Protein AF-A0A7S1X4D8-F1 (afdb_monomer_lite)

InterPro domains:
  IPR001024 PLAT/LH2 domain [PF01477] (58-157)
  IPR001024 PLAT/LH2 domain [PS50095] (1-47)
  IPR001024 PLAT/LH2 domain [PS50095] (56-157)
  IPR001024 PLAT/LH2 domain [SM00308] (56-157)
  IPR036392 PLAT/LH2 domain superfamily [SSF49723] (53-157)
  IPR052970 Inner ear hair cell lipoxygenase homology domain-containing protein [PTHR45901] (53-157)

Structure (mmCIF, N/CA/C/O backbone):
data_AF-A0A7S1X4D8-F1
#
_entry.id   AF-A0A7S1X4D8-F1
#
loop_
_atom_site.group_PDB
_atom_site.id
_atom_site.type_symbol
_atom_site.label_atom_id
_atom_site.label_alt_id
_atom_site.label_comp_id
_atom_site.label_asym_id
_atom_site.label_entity_id
_atom_site.label_seq_id
_atom_site.pdbx_PDB_ins_code
_atom_site.Cartn_x
_atom_site.Cartn_y
_atom_site.Cartn_z
_atom_site.occupancy
_atom_site.B_iso_or_equiv
_atom_site.auth_seq_id
_atom_site.auth_comp_id
_atom_site.auth_asym_id
_atom_site.auth_atom_id
_atom_site.pdbx_PDB_model_num
ATOM 1 N N . ASP A 1 1 ? -28.164 11.013 33.845 1.00 59.25 1 ASP A N 1
ATOM 2 C CA . ASP A 1 1 ? -28.188 11.926 35.011 1.00 59.25 1 ASP A CA 1
ATOM 3 C C . ASP A 1 1 ? -27.810 11.228 36.330 1.00 59.25 1 ASP A C 1
ATOM 5 O O . ASP A 1 1 ? -27.694 11.912 37.336 1.00 59.25 1 ASP A O 1
ATOM 9 N N . ASN A 1 2 ? -27.549 9.907 36.334 1.00 59.75 2 ASN A N 1
ATOM 10 C CA . ASN A 1 2 ? -27.085 9.152 37.508 1.00 59.75 2 ASN A CA 1
ATOM 11 C C . ASN A 1 2 ? -28.087 9.136 38.687 1.00 59.75 2 ASN A C 1
ATOM 13 O O . ASN A 1 2 ? -27.688 8.987 39.838 1.00 59.75 2 ASN A O 1
ATOM 17 N N . THR A 1 3 ? -29.388 9.293 38.413 1.00 61.88 3 THR A N 1
ATOM 18 C CA . THR A 1 3 ? -30.432 9.463 39.443 1.00 61.88 3 THR A CA 1
ATOM 19 C C . THR A 1 3 ? -31.130 8.161 39.874 1.00 61.88 3 THR A C 1
ATOM 21 O O . THR A 1 3 ? -32.009 8.200 40.733 1.00 61.88 3 THR A O 1
ATOM 24 N N . GLY A 1 4 ? -30.743 6.997 39.331 1.00 67.12 4 GLY A N 1
ATOM 25 C CA . GLY A 1 4 ? -31.373 5.694 39.605 1.00 67.12 4 GLY A CA 1
ATOM 26 C C . GLY A 1 4 ? -30.536 4.725 40.454 1.00 67.12 4 GLY A C 1
ATOM 27 O O . GLY A 1 4 ? -29.305 4.775 40.466 1.00 67.12 4 GLY A O 1
ATOM 28 N N . ALA A 1 5 ? -31.206 3.786 41.133 1.00 62.28 5 ALA A N 1
ATOM 29 C CA . ALA A 1 5 ? -30.543 2.663 41.798 1.00 62.28 5 ALA A CA 1
ATOM 30 C C . ALA A 1 5 ? -29.797 1.800 40.761 1.00 62.28 5 ALA A C 1
ATOM 32 O O . ALA A 1 5 ? -30.403 1.322 39.806 1.00 62.28 5 ALA A O 1
ATOM 33 N N . GLY A 1 6 ? -28.485 1.615 40.943 1.00 67.50 6 GLY A N 1
ATOM 34 C CA . GLY A 1 6 ? -27.644 0.858 40.006 1.00 67.50 6 GLY A CA 1
ATOM 35 C C . GLY A 1 6 ? -27.098 1.661 38.820 1.00 67.50 6 GLY A C 1
ATOM 36 O O . GLY A 1 6 ? -26.659 1.060 37.848 1.00 67.50 6 GLY A O 1
ATOM 37 N N . ALA A 1 7 ? -27.087 2.996 38.884 1.00 75.56 7 ALA A N 1
ATOM 38 C CA . ALA A 1 7 ? -26.534 3.836 37.815 1.00 75.56 7 ALA A CA 1
ATOM 39 C C . ALA A 1 7 ? -24.997 3.743 37.647 1.00 75.56 7 ALA A C 1
ATOM 41 O O . ALA A 1 7 ? -24.453 4.279 36.683 1.00 75.56 7 ALA A O 1
ATOM 42 N N . SER A 1 8 ? -24.297 3.050 38.554 1.00 87.19 8 SER A N 1
ATOM 43 C CA . SER A 1 8 ? -22.861 2.789 38.442 1.00 87.19 8 SER A CA 1
ATOM 44 C C . SER A 1 8 ? -22.564 1.755 37.359 1.00 87.19 8 SER A C 1
ATOM 46 O O . SER A 1 8 ? -23.090 0.644 37.399 1.00 87.19 8 SER A O 1
ATOM 48 N N . TRP A 1 9 ? -21.638 2.069 36.457 1.00 90.25 9 TRP A N 1
ATOM 49 C CA . TRP A 1 9 ? -21.182 1.133 35.433 1.00 90.25 9 TRP A CA 1
ATOM 50 C C . TRP A 1 9 ? -19.692 0.845 35.588 1.00 90.25 9 TRP A C 1
ATOM 52 O O . TRP A 1 9 ? -18.890 1.768 35.677 1.00 90.25 9 TRP A O 1
ATOM 62 N N . HIS A 1 10 ? -19.308 -0.428 35.624 1.00 91.81 10 HIS A N 1
ATOM 63 C CA . HIS A 1 10 ? -17.913 -0.819 35.447 1.00 91.81 10 HIS A CA 1
ATOM 64 C C . HIS A 1 10 ? -17.722 -1.291 34.014 1.00 91.81 10 HIS A C 1
ATOM 66 O O . HIS A 1 10 ? -18.359 -2.257 33.586 1.00 91.81 10 HIS A O 1
ATOM 72 N N . LEU A 1 11 ? -16.829 -0.631 33.289 1.00 92.75 11 LEU A N 1
ATOM 73 C CA . LEU A 1 11 ? -16.413 -1.067 31.969 1.00 92.75 11 LEU A CA 1
ATOM 74 C C . LEU A 1 11 ? -15.177 -1.960 32.121 1.00 92.75 11 LEU A C 1
ATOM 76 O O . LEU A 1 11 ? -14.244 -1.620 32.840 1.00 92.75 11 LEU A O 1
ATOM 80 N N . ASP A 1 12 ? -15.158 -3.112 31.454 1.00 92.56 12 ASP A N 1
ATOM 81 C CA . ASP A 1 12 ? -13.925 -3.898 31.311 1.00 92.56 12 ASP A CA 1
ATOM 82 C C . ASP A 1 12 ? -13.211 -3.524 30.005 1.00 92.56 12 ASP A C 1
ATOM 84 O O . ASP A 1 12 ? -12.066 -3.067 30.018 1.00 92.56 12 ASP A O 1
ATOM 88 N N . HIS A 1 13 ? -13.917 -3.639 28.877 1.00 91.94 13 HIS A N 1
ATOM 89 C CA . HIS A 1 13 ? -13.446 -3.234 27.556 1.00 91.94 13 HIS A CA 1
ATOM 90 C C . HIS A 1 13 ? -14.609 -3.007 26.577 1.00 91.94 13 HIS A C 1
ATOM 92 O O . HIS A 1 13 ? -15.722 -3.489 26.788 1.00 91.94 13 HIS A O 1
ATOM 98 N N . ILE A 1 14 ? -14.332 -2.295 25.485 1.00 92.00 14 ILE A N 1
ATOM 99 C CA . ILE A 1 14 ? -15.216 -2.141 24.323 1.00 92.00 14 ILE A CA 1
ATOM 100 C C . ILE A 1 14 ? -14.562 -2.853 23.137 1.00 92.00 14 ILE A C 1
ATOM 102 O O . ILE A 1 14 ? -13.354 -2.742 22.933 1.00 92.00 14 ILE A O 1
ATOM 106 N N . VAL A 1 15 ? -15.358 -3.565 22.338 1.00 89.19 15 VAL A N 1
ATOM 107 C CA . VAL A 1 15 ? -14.935 -4.069 21.025 1.00 89.19 15 VAL A CA 1
ATOM 108 C C . VAL A 1 15 ? -15.588 -3.210 19.953 1.00 89.19 15 VAL A C 1
ATOM 110 O O . VAL A 1 15 ? -16.810 -3.209 19.806 1.00 89.19 15 VAL A O 1
ATOM 113 N N . VAL A 1 16 ? -14.777 -2.475 19.198 1.00 87.31 16 VAL A N 1
ATOM 114 C CA . VAL A 1 16 ? -15.233 -1.682 18.055 1.00 87.31 16 VAL A CA 1
ATOM 115 C C . VAL A 1 16 ? -14.998 -2.500 16.795 1.00 87.31 16 VAL A C 1
ATOM 117 O O . VAL A 1 16 ? -13.859 -2.831 16.477 1.00 87.31 16 VAL A O 1
ATOM 120 N N . ARG A 1 17 ? -16.070 -2.837 16.075 1.00 82.81 17 ARG A N 1
ATOM 121 C CA . ARG A 1 17 ? -15.993 -3.606 14.829 1.00 82.81 17 ARG A CA 1
ATOM 122 C C . ARG A 1 17 ? -16.236 -2.712 13.617 1.00 82.81 17 ARG A C 1
ATOM 124 O O . ARG A 1 17 ? -17.292 -2.092 13.508 1.00 82.81 17 ARG A O 1
ATOM 131 N N . ASN A 1 18 ? -15.305 -2.714 12.669 1.00 74.44 18 ASN A N 1
ATOM 132 C CA . ASN A 1 18 ? -15.534 -2.197 11.327 1.00 74.44 18 ASN A CA 1
ATOM 133 C C . ASN A 1 18 ? -16.405 -3.199 10.556 1.00 74.44 18 ASN A C 1
ATOM 135 O O . ASN A 1 18 ? -16.022 -4.348 10.339 1.00 74.44 18 ASN A O 1
ATOM 139 N N . LEU A 1 19 ? -17.601 -2.771 10.153 1.00 79.31 19 LEU A N 1
ATOM 140 C CA . LEU A 1 19 ? -18.567 -3.641 9.477 1.00 79.31 19 LEU A CA 1
ATOM 141 C C . LEU A 1 19 ? -18.203 -3.951 8.016 1.00 79.31 19 LEU A C 1
ATOM 143 O O . LEU A 1 19 ? -18.772 -4.879 7.454 1.00 79.31 19 LEU A O 1
ATOM 147 N N . LYS A 1 20 ? -17.277 -3.197 7.407 1.00 65.94 20 LYS A N 1
ATOM 148 C CA . LYS A 1 20 ? -16.825 -3.412 6.025 1.00 65.94 20 LYS A CA 1
ATOM 149 C C . LYS A 1 20 ? -15.658 -4.391 5.953 1.00 65.94 20 LYS A C 1
ATOM 151 O O . LYS A 1 20 ? -15.756 -5.372 5.230 1.00 65.94 20 LYS A O 1
ATOM 156 N N . SER A 1 21 ? -14.588 -4.153 6.713 1.00 66.75 21 SER A N 1
ATOM 157 C CA . SER A 1 21 ? -13.426 -5.058 6.743 1.00 66.75 21 SER A CA 1
ATOM 158 C C . SER A 1 21 ? -13.584 -6.237 7.690 1.00 66.75 21 SER A C 1
ATOM 160 O O . SER A 1 21 ? -12.794 -7.171 7.667 1.00 66.75 21 SER A O 1
ATOM 162 N N . GLY A 1 22 ? -14.563 -6.185 8.595 1.00 70.75 22 GLY A N 1
ATOM 163 C CA . GLY A 1 22 ? -14.629 -7.114 9.717 1.00 70.75 22 GLY A CA 1
ATOM 164 C C . GLY A 1 22 ? -13.593 -6.825 10.804 1.00 70.75 22 GLY A C 1
ATOM 165 O O . GLY A 1 22 ? -13.587 -7.538 11.809 1.00 70.75 22 GLY A O 1
ATOM 166 N N . ALA A 1 23 ? -12.777 -5.777 10.640 1.00 70.81 23 ALA A N 1
ATOM 167 C CA . ALA A 1 23 ? -11.730 -5.427 11.579 1.00 70.81 23 ALA A CA 1
ATOM 168 C C . ALA A 1 23 ? -12.252 -5.140 12.982 1.00 70.81 23 ALA A C 1
ATOM 170 O O . ALA A 1 23 ? -13.358 -4.625 13.146 1.00 70.81 23 ALA A O 1
ATOM 171 N N . GLN A 1 24 ? -11.457 -5.468 13.997 1.00 79.38 24 GLN A N 1
ATOM 172 C CA . GLN A 1 24 ? -11.826 -5.276 15.394 1.00 79.38 24 GLN A CA 1
ATOM 173 C C . GLN A 1 24 ? -10.722 -4.546 16.146 1.00 79.38 24 GLN A C 1
ATOM 175 O O . GLN A 1 24 ? -9.555 -4.924 16.076 1.00 79.38 24 GLN A O 1
ATOM 180 N N . ALA A 1 25 ? -11.121 -3.526 16.897 1.00 81.44 25 ALA A N 1
ATOM 181 C CA . ALA A 1 25 ? -10.275 -2.818 17.837 1.00 81.44 25 ALA A CA 1
ATOM 182 C C . ALA A 1 25 ? -10.776 -3.076 19.260 1.00 81.44 25 ALA A C 1
ATOM 184 O O . ALA A 1 25 ? -11.978 -3.013 19.533 1.00 81.44 25 ALA A O 1
ATOM 185 N N . LEU A 1 26 ? -9.844 -3.362 20.162 1.00 87.00 26 LEU A N 1
ATOM 186 C CA . LEU A 1 26 ? -10.116 -3.487 21.586 1.00 87.00 26 LEU A CA 1
ATOM 187 C C . LEU A 1 26 ? -9.835 -2.139 22.249 1.00 87.00 26 LEU A C 1
ATOM 189 O O . LEU A 1 26 ? -8.765 -1.575 22.057 1.00 87.00 26 LEU A O 1
ATOM 193 N N . VAL A 1 27 ? -10.766 -1.640 23.052 1.00 92.38 27 VAL A N 1
ATOM 194 C CA . VAL A 1 27 ? -10.594 -0.423 23.855 1.00 92.38 27 VAL A CA 1
ATOM 195 C C . VAL A 1 27 ? -10.715 -0.826 25.324 1.00 92.38 27 VAL A C 1
ATOM 197 O O . VAL A 1 27 ? -11.833 -0.977 25.827 1.00 92.38 27 VAL A O 1
ATOM 200 N N . PRO A 1 28 ? -9.594 -1.099 26.014 1.00 90.56 28 PRO A N 1
ATOM 201 C CA . PRO A 1 28 ? -9.610 -1.441 27.427 1.00 90.56 28 PRO A CA 1
ATOM 202 C C . PRO A 1 28 ? -10.150 -0.266 28.235 1.00 90.56 28 PRO A C 1
ATOM 204 O O . PRO A 1 28 ? -9.759 0.878 28.030 1.00 90.56 28 PRO A O 1
ATOM 207 N N . GLY A 1 29 ? -11.039 -0.552 29.175 1.00 89.25 29 GLY A N 1
ATOM 208 C CA . GLY A 1 29 ? -11.719 0.480 29.940 1.00 89.25 29 GLY A CA 1
ATOM 209 C C . GLY A 1 29 ? -11.914 0.108 31.393 1.00 89.25 29 GLY A C 1
ATOM 210 O O . GLY A 1 29 ? -12.869 0.611 31.952 1.00 89.25 29 GLY A O 1
ATOM 211 N N . ARG A 1 30 ? -11.047 -0.756 31.954 1.00 90.81 30 ARG A N 1
ATOM 212 C CA . ARG A 1 30 ? -11.049 -1.369 33.305 1.00 90.81 30 ARG A CA 1
ATOM 213 C C . ARG A 1 30 ? -11.222 -0.370 34.462 1.00 90.81 30 ARG A C 1
ATOM 215 O O . ARG A 1 30 ? -10.314 -0.169 35.268 1.00 90.81 30 ARG A O 1
ATOM 222 N N . CYS A 1 31 ? -12.363 0.297 34.516 1.00 91.88 31 CYS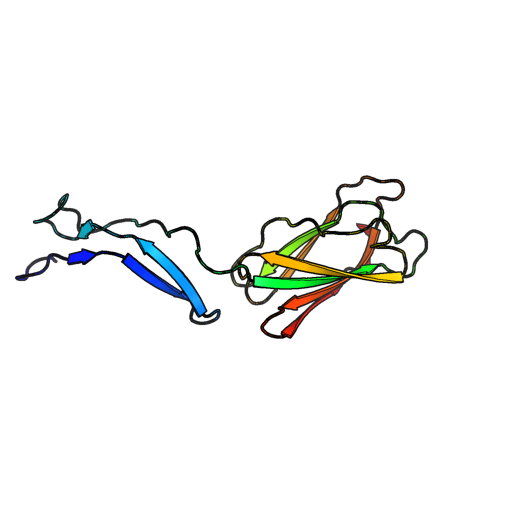 A N 1
ATOM 223 C CA . CYS A 1 31 ? -12.635 1.409 35.408 1.00 91.88 31 CYS A CA 1
ATOM 224 C C . CYS A 1 31 ? -14.141 1.651 35.560 1.00 91.88 31 CYS A C 1
ATOM 226 O O . CYS A 1 31 ? -14.974 1.210 34.764 1.00 91.88 31 CYS A O 1
ATOM 228 N N . TRP A 1 32 ? -14.484 2.377 36.620 1.00 92.88 32 TRP A N 1
ATOM 229 C CA . TRP A 1 32 ? -15.857 2.753 36.933 1.00 92.88 32 TRP A CA 1
ATOM 230 C C . TRP A 1 32 ? -16.254 4.057 36.233 1.00 92.88 32 TRP A C 1
ATOM 232 O O . TRP A 1 32 ? -15.463 4.992 36.150 1.00 92.88 32 TRP A O 1
ATOM 242 N N . PHE A 1 33 ? -17.499 4.126 35.779 1.00 92.00 33 PHE A N 1
ATOM 243 C CA . PHE A 1 33 ? -18.208 5.317 35.325 1.00 92.00 33 PHE A CA 1
ATOM 244 C C . PHE A 1 33 ? -19.326 5.586 36.336 1.00 92.00 33 PHE A C 1
ATOM 246 O O . PHE A 1 33 ? -20.479 5.207 36.132 1.00 92.00 33 PHE A O 1
ATOM 253 N N . ALA A 1 34 ? -18.962 6.124 37.498 1.00 90.81 34 ALA A N 1
ATOM 254 C CA . ALA A 1 34 ? -19.874 6.284 38.622 1.00 90.81 34 ALA A CA 1
ATOM 255 C C . ALA A 1 34 ? -19.356 7.340 39.598 1.00 90.81 34 ALA A C 1
ATOM 257 O O . ALA A 1 34 ? -18.223 7.245 40.049 1.00 90.81 34 ALA A O 1
ATOM 258 N N . VAL A 1 35 ? -20.213 8.269 40.030 1.00 88.00 35 VAL A N 1
ATOM 259 C CA . VAL A 1 35 ? -19.860 9.245 41.086 1.00 88.00 35 VAL A CA 1
ATOM 260 C C . VAL A 1 35 ? -19.576 8.555 42.430 1.00 88.00 35 VAL A C 1
ATOM 262 O O . VAL A 1 35 ? -18.812 9.054 43.247 1.00 88.00 35 VAL A O 1
ATOM 265 N N . SER A 1 36 ? -20.194 7.396 42.671 1.00 88.19 36 SER A N 1
ATOM 266 C CA . SER A 1 36 ? -20.134 6.675 43.947 1.00 88.19 36 SER A CA 1
ATOM 267 C C . SER A 1 36 ? -19.042 5.603 44.033 1.00 88.19 36 SER A C 1
ATOM 269 O O . SER A 1 36 ? -18.890 5.002 45.093 1.00 88.19 36 SER A O 1
ATOM 271 N N . HIS A 1 37 ? -18.324 5.308 42.943 1.00 88.56 37 HIS A N 1
ATOM 272 C CA . HIS A 1 37 ? -17.299 4.257 42.883 1.00 88.56 37 HIS A CA 1
ATOM 273 C C . HIS A 1 37 ? -16.053 4.754 42.137 1.00 88.56 37 HIS A C 1
ATOM 275 O O . HIS A 1 37 ? -16.118 5.702 41.360 1.00 88.56 37 HIS A O 1
ATOM 281 N N . GLY A 1 38 ? -14.914 4.081 42.326 1.00 87.62 38 GLY A N 1
ATOM 282 C CA . GLY A 1 38 ? -13.670 4.438 41.639 1.00 87.62 38 GLY A CA 1
ATOM 283 C C . GLY A 1 38 ? -13.188 5.848 41.997 1.00 87.62 38 GLY A C 1
ATOM 284 O O . GLY A 1 38 ? -13.071 6.178 43.172 1.00 87.62 38 GLY A O 1
ATOM 285 N N . ASP A 1 39 ? -12.899 6.661 40.981 1.00 90.75 39 ASP A N 1
ATOM 286 C CA . ASP A 1 39 ? -12.453 8.060 41.102 1.00 90.75 39 ASP A CA 1
ATOM 287 C C . ASP A 1 39 ? -13.608 9.079 40.992 1.00 90.75 39 ASP A C 1
ATOM 289 O O . ASP A 1 39 ? -13.365 10.284 40.944 1.00 90.75 39 ASP A O 1
ATOM 293 N N . GLY A 1 40 ? -14.861 8.618 40.927 1.00 91.06 40 GLY A N 1
ATOM 294 C CA . GLY A 1 40 ? -16.031 9.483 40.781 1.00 91.06 40 GLY A CA 1
ATOM 295 C C . GLY A 1 40 ? -16.305 9.975 39.352 1.00 91.06 40 GLY A C 1
ATOM 296 O O . GLY A 1 40 ? -17.289 10.689 39.140 1.00 91.06 40 GLY A O 1
ATOM 297 N N . ALA A 1 41 ? -15.475 9.620 38.364 1.00 92.06 41 ALA A N 1
ATOM 298 C CA . ALA A 1 41 ? -15.672 10.044 36.982 1.00 92.06 41 ALA A CA 1
ATOM 299 C C . ALA A 1 41 ? -16.834 9.286 36.322 1.00 92.06 41 ALA A C 1
ATOM 301 O O . ALA A 1 41 ? -17.031 8.091 36.539 1.00 92.06 41 ALA A O 1
ATOM 302 N N . THR A 1 42 ? -17.596 9.982 35.478 1.00 91.69 42 THR A N 1
ATOM 303 C CA . THR A 1 42 ? -18.686 9.409 34.658 1.00 91.69 42 THR A CA 1
ATOM 304 C C . THR A 1 42 ? -18.454 9.594 33.156 1.00 91.69 42 THR A C 1
ATOM 306 O O . THR A 1 42 ? -19.268 9.163 32.346 1.00 91.69 42 THR A O 1
ATOM 309 N N . GLU A 1 43 ? -17.311 10.170 32.788 1.00 91.44 43 GLU A N 1
ATOM 310 C CA . GLU A 1 43 ? -16.838 10.382 31.423 1.00 91.44 43 GLU A CA 1
ATOM 311 C C . GLU A 1 43 ? -15.335 10.095 31.386 1.00 91.44 43 GLU A C 1
ATOM 313 O O . GLU A 1 43 ? -14.615 10.441 32.328 1.00 91.44 43 GLU A O 1
ATOM 318 N N . ARG A 1 44 ? -14.863 9.427 30.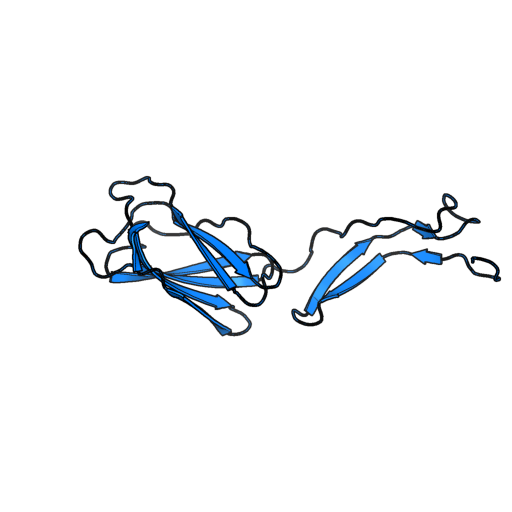326 1.00 90.62 44 ARG A N 1
ATOM 319 C CA . ARG A 1 44 ? -13.453 9.053 30.157 1.00 90.62 44 ARG A CA 1
ATOM 320 C C . ARG A 1 44 ? -13.062 9.017 28.687 1.00 90.62 44 ARG A C 1
ATOM 322 O O . ARG A 1 44 ? -13.828 8.533 27.857 1.00 90.62 44 ARG A O 1
ATOM 329 N N . THR A 1 45 ? -11.830 9.427 28.405 1.00 92.25 45 THR A N 1
ATOM 330 C CA . THR A 1 45 ? -11.139 9.129 27.146 1.00 92.25 45 THR A CA 1
ATOM 331 C C . THR A 1 45 ? -10.394 7.810 27.312 1.00 92.25 45 THR A C 1
ATOM 333 O O . THR A 1 45 ? -9.649 7.651 28.278 1.00 92.25 45 THR A O 1
ATOM 336 N N . LEU A 1 46 ? -10.617 6.862 26.403 1.00 91.06 46 LEU A N 1
ATOM 337 C CA . LEU A 1 46 ? -9.987 5.543 26.427 1.00 91.06 46 LEU A CA 1
ATOM 338 C C . LEU A 1 46 ? -9.159 5.349 25.162 1.00 91.06 46 LEU A C 1
ATOM 340 O O . LEU A 1 46 ? -9.648 5.598 24.059 1.00 91.06 46 LEU A O 1
ATOM 344 N N . ASP A 1 47 ? -7.934 4.866 25.330 1.00 87.56 47 ASP A N 1
ATOM 345 C CA . ASP A 1 47 ? -7.051 4.579 24.209 1.00 87.56 47 ASP A CA 1
ATOM 346 C C . ASP A 1 47 ? -7.364 3.210 23.602 1.00 87.56 47 ASP A C 1
ATOM 348 O O . ASP A 1 47 ? -7.635 2.223 24.294 1.00 87.56 47 ASP A O 1
ATOM 352 N N . VAL A 1 48 ? -7.305 3.150 22.275 1.00 85.56 48 VAL A N 1
ATOM 353 C CA . VAL A 1 48 ? -7.401 1.894 21.537 1.00 85.56 48 VAL A CA 1
ATOM 354 C C . VAL A 1 48 ? -6.156 1.062 21.851 1.00 85.56 48 VAL A C 1
ATOM 356 O O . VAL A 1 48 ? -5.030 1.545 21.729 1.00 85.56 48 VAL A O 1
ATOM 359 N N . ALA A 1 49 ? -6.343 -0.195 22.253 1.00 82.31 49 ALA A N 1
ATOM 360 C CA . ALA A 1 49 ? -5.231 -1.121 22.402 1.00 82.31 49 ALA A CA 1
ATOM 361 C C . ALA A 1 49 ? -4.551 -1.336 21.040 1.00 82.31 49 ALA A C 1
ATOM 363 O O . ALA A 1 49 ? -5.233 -1.319 20.011 1.00 82.31 49 ALA A O 1
ATOM 364 N N . PRO A 1 50 ? -3.231 -1.593 21.011 1.00 69.50 50 PRO A N 1
ATOM 365 C CA . PRO A 1 50 ? -2.541 -1.958 19.782 1.00 69.50 50 PRO A CA 1
ATOM 366 C C . PRO A 1 50 ? -3.313 -3.055 19.043 1.00 69.50 50 PRO A C 1
ATOM 368 O O . PRO A 1 50 ? -3.719 -4.047 19.652 1.00 69.50 50 PRO A O 1
ATOM 371 N N . SER A 1 51 ? -3.547 -2.848 17.746 1.00 63.25 51 SER A N 1
ATOM 372 C CA . SER A 1 51 ? -4.248 -3.807 16.894 1.00 63.25 51 SER A CA 1
ATOM 373 C C . SER A 1 51 ? -3.618 -5.197 17.031 1.00 63.25 51 SER A C 1
ATOM 375 O O . SER A 1 51 ? -2.441 -5.374 16.725 1.00 63.25 51 SER A O 1
ATOM 377 N N . ILE A 1 52 ? -4.412 -6.180 17.466 1.00 60.97 52 ILE A N 1
ATOM 378 C CA . ILE A 1 52 ? -4.054 -7.613 17.448 1.00 60.97 52 ILE A CA 1
ATOM 379 C C . ILE A 1 52 ? -4.472 -8.238 16.103 1.00 60.97 52 ILE A C 1
ATOM 381 O O . ILE A 1 52 ? -4.382 -9.448 15.912 1.00 60.97 52 ILE A O 1
ATOM 385 N N . GLN A 1 53 ? -4.966 -7.440 15.149 1.00 67.00 53 GLN A N 1
ATOM 386 C CA . GLN A 1 53 ? -5.339 -7.989 13.856 1.00 67.00 53 GLN A CA 1
ATOM 387 C C . GLN A 1 53 ? -4.108 -8.524 13.129 1.00 67.00 53 GLN A C 1
ATOM 389 O O . GLN A 1 53 ? -3.077 -7.841 13.107 1.00 67.00 53 GLN A O 1
ATOM 394 N N . PRO A 1 54 ? -4.215 -9.716 12.517 1.00 77.75 54 PRO A N 1
ATOM 395 C CA . PRO A 1 54 ? -3.166 -10.186 11.639 1.00 77.75 54 PRO A CA 1
ATOM 396 C C . PRO A 1 54 ? -2.973 -9.163 10.509 1.00 77.75 54 PRO A C 1
ATOM 398 O O . PRO A 1 54 ? -3.952 -8.558 10.057 1.00 77.75 54 PRO A O 1
ATOM 401 N N . PRO A 1 55 ? -1.727 -8.932 10.073 1.00 88.12 55 PRO A N 1
ATOM 402 C CA . PRO A 1 55 ? -1.464 -8.131 8.891 1.00 88.12 55 PRO A CA 1
ATOM 403 C C . PRO A 1 55 ? -2.237 -8.665 7.686 1.00 88.12 55 PRO A C 1
ATOM 405 O O . PRO A 1 55 ? -2.378 -9.874 7.517 1.00 88.12 55 PRO A O 1
ATOM 408 N N . THR A 1 56 ? -2.681 -7.760 6.827 1.00 92.81 56 THR A N 1
ATOM 409 C CA . THR A 1 56 ? -3.242 -8.092 5.524 1.00 92.81 56 THR A CA 1
ATOM 410 C C . THR A 1 56 ? -2.114 -8.259 4.516 1.00 92.81 56 THR A C 1
ATOM 412 O O . THR A 1 56 ? -1.221 -7.411 4.417 1.00 92.81 56 THR A O 1
ATOM 415 N N . GLU A 1 57 ? -2.162 -9.351 3.757 1.00 97.00 57 GLU A N 1
ATOM 416 C CA . GLU A 1 57 ? -1.183 -9.650 2.716 1.00 97.00 57 GLU A CA 1
ATOM 417 C C . GLU A 1 57 ? -1.615 -9.100 1.353 1.00 97.00 57 GLU A C 1
ATOM 419 O O . GLU A 1 57 ? -2.706 -9.397 0.855 1.00 97.00 57 GLU A O 1
ATOM 424 N N . TYR A 1 58 ? -0.709 -8.378 0.701 1.00 98.25 58 TYR A N 1
ATOM 425 C CA . TYR A 1 58 ? -0.857 -7.888 -0.666 1.00 98.25 58 TYR A CA 1
ATOM 426 C C . TYR A 1 58 ? 0.294 -8.393 -1.536 1.00 98.25 58 TYR A C 1
ATOM 428 O O . TYR A 1 58 ? 1.433 -8.471 -1.079 1.00 98.25 58 TYR A O 1
ATOM 436 N N . VAL A 1 59 ? 0.018 -8.663 -2.808 1.00 98.62 59 VAL A N 1
ATOM 437 C CA . VAL A 1 59 ? 1.045 -8.879 -3.831 1.00 98.62 59 VAL A CA 1
ATOM 438 C C . VAL A 1 59 ? 1.167 -7.611 -4.663 1.00 98.62 59 VAL A C 1
ATOM 440 O O . VAL A 1 59 ? 0.224 -7.224 -5.348 1.00 98.62 59 VAL A O 1
ATOM 443 N N . VAL A 1 60 ? 2.329 -6.966 -4.609 1.00 98.75 60 VAL A N 1
ATOM 444 C CA . VAL A 1 60 ? 2.669 -5.782 -5.403 1.00 98.75 60 VAL A CA 1
ATOM 445 C C . VAL A 1 60 ? 3.520 -6.223 -6.584 1.00 98.75 60 VAL A C 1
ATOM 447 O O . VAL A 1 60 ? 4.639 -6.688 -6.400 1.00 98.75 60 VAL A O 1
ATOM 450 N N . SER A 1 61 ? 2.994 -6.080 -7.795 1.00 98.69 61 SER A N 1
ATOM 451 C CA . SER A 1 61 ? 3.701 -6.376 -9.036 1.00 98.69 61 SER A CA 1
ATOM 452 C C . SER A 1 61 ? 4.087 -5.096 -9.766 1.00 98.69 61 SER A C 1
ATO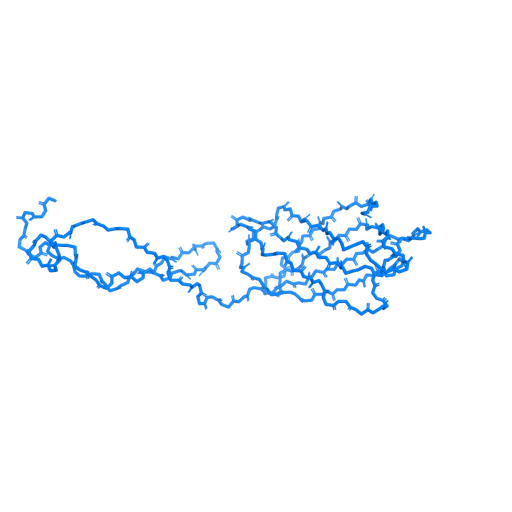M 454 O O . SER A 1 61 ? 3.221 -4.389 -10.281 1.00 98.69 61 SER A O 1
ATOM 456 N N . CYS A 1 62 ? 5.380 -4.812 -9.852 1.00 98.62 62 CYS A N 1
ATOM 457 C CA . CYS A 1 62 ? 5.919 -3.677 -10.592 1.00 98.62 62 CYS A CA 1
ATOM 458 C C . CYS A 1 62 ? 6.287 -4.103 -12.015 1.00 98.62 62 CYS A C 1
ATOM 460 O O . CYS A 1 62 ? 6.942 -5.128 -12.204 1.00 98.62 62 CYS A O 1
ATOM 462 N N . VAL A 1 63 ? 5.885 -3.311 -13.011 1.00 98.62 63 VAL A N 1
ATOM 463 C CA . VAL A 1 63 ? 6.232 -3.551 -14.417 1.00 98.62 63 VAL A CA 1
ATOM 464 C C . VAL A 1 63 ? 7.128 -2.438 -14.928 1.00 98.62 63 VAL A C 1
ATOM 466 O O . VAL A 1 63 ? 6.684 -1.304 -15.132 1.00 98.62 63 VAL A O 1
ATOM 469 N N . THR A 1 64 ? 8.392 -2.775 -15.159 1.00 98.50 64 THR A N 1
ATOM 470 C CA . THR A 1 64 ? 9.371 -1.866 -15.751 1.00 98.50 64 THR A CA 1
ATOM 471 C C . THR A 1 64 ? 9.113 -1.747 -17.250 1.00 98.50 64 THR A C 1
ATOM 473 O O . THR A 1 64 ? 8.861 -2.732 -17.944 1.00 98.50 64 THR A O 1
ATOM 476 N N . SER A 1 65 ? 9.180 -0.527 -17.782 1.00 98.38 65 SER A N 1
ATOM 477 C CA . SER A 1 65 ? 8.933 -0.299 -19.210 1.00 98.38 65 SER A CA 1
ATOM 478 C C . SER A 1 65 ? 9.998 -0.943 -20.096 1.00 98.38 65 SER A C 1
ATOM 480 O O . SER A 1 65 ? 11.173 -1.007 -19.741 1.00 98.38 65 SER A O 1
ATOM 482 N N . ASP A 1 66 ? 9.612 -1.357 -21.303 1.00 98.00 66 ASP A N 1
ATOM 483 C CA . ASP A 1 66 ? 10.550 -1.857 -22.313 1.00 98.00 66 ASP A CA 1
ATOM 484 C C . ASP A 1 66 ? 11.176 -0.707 -23.130 1.00 98.00 66 ASP A C 1
ATOM 486 O O . ASP A 1 66 ? 11.077 -0.641 -24.355 1.00 98.00 66 ASP A O 1
ATOM 490 N N . ILE A 1 67 ? 11.817 0.240 -22.441 1.00 97.31 67 ILE A N 1
ATOM 491 C CA . ILE A 1 67 ? 12.575 1.334 -23.065 1.00 97.31 67 ILE A CA 1
ATOM 492 C C . ILE A 1 67 ? 14.030 1.320 -22.593 1.00 97.31 67 ILE A C 1
ATOM 494 O O . ILE A 1 67 ? 14.370 0.771 -21.545 1.00 97.31 67 ILE A O 1
ATOM 498 N N . ARG A 1 68 ? 14.934 1.892 -23.395 1.00 96.69 68 ARG A N 1
ATOM 499 C CA . ARG A 1 68 ? 16.371 1.902 -23.087 1.00 96.69 68 ARG A CA 1
ATOM 500 C C . ARG A 1 68 ? 16.627 2.590 -21.739 1.00 96.69 68 ARG A C 1
ATOM 502 O O . ARG A 1 68 ? 16.237 3.737 -21.567 1.00 96.69 68 ARG A O 1
ATOM 509 N N . GLY A 1 69 ? 17.350 1.901 -20.855 1.00 95.62 69 GLY A N 1
ATOM 510 C CA . GLY A 1 69 ? 17.743 2.421 -19.542 1.00 95.62 69 GLY A CA 1
ATOM 511 C C . GLY A 1 69 ? 16.620 2.435 -18.508 1.00 95.62 69 GLY A C 1
ATOM 512 O O . GLY A 1 69 ? 16.752 3.134 -17.521 1.00 95.62 69 GLY A O 1
ATOM 513 N N . ALA A 1 70 ? 15.513 1.724 -18.749 1.00 97.56 70 ALA A N 1
ATOM 514 C CA . ALA A 1 70 ? 14.355 1.749 -17.860 1.00 97.56 70 ALA A CA 1
ATOM 515 C C . ALA A 1 70 ? 14.542 1.009 -16.534 1.00 97.56 70 ALA A C 1
ATOM 517 O O . ALA A 1 70 ? 13.723 1.244 -15.656 1.00 97.56 70 ALA A O 1
ATOM 518 N N . GLY A 1 71 ? 15.512 0.094 -16.421 1.00 97.06 71 GLY A N 1
ATOM 519 C CA . GLY A 1 71 ? 15.736 -0.704 -15.211 1.00 97.06 71 GLY A CA 1
ATOM 520 C C . GLY A 1 71 ? 16.483 0.056 -14.121 1.00 97.06 71 GLY A C 1
ATOM 521 O O . GLY A 1 71 ? 17.138 1.050 -14.425 1.00 97.06 71 GLY A O 1
ATOM 522 N N . THR A 1 72 ? 16.375 -0.413 -12.876 1.00 97.19 72 THR A N 1
ATOM 523 C CA . THR A 1 72 ? 17.001 0.232 -11.714 1.00 97.19 72 THR A CA 1
ATOM 524 C C . THR A 1 72 ? 17.651 -0.767 -10.765 1.00 97.19 72 THR A C 1
ATOM 526 O O . THR A 1 72 ? 17.108 -1.844 -10.543 1.00 97.19 72 THR A O 1
ATOM 529 N N . ASP A 1 73 ? 18.768 -0.359 -10.161 1.00 93.94 73 ASP A N 1
ATOM 530 C CA . ASP A 1 73 ? 19.447 -1.083 -9.074 1.00 93.94 73 ASP A CA 1
ATOM 531 C C . ASP A 1 73 ? 19.097 -0.509 -7.684 1.00 93.94 73 ASP A C 1
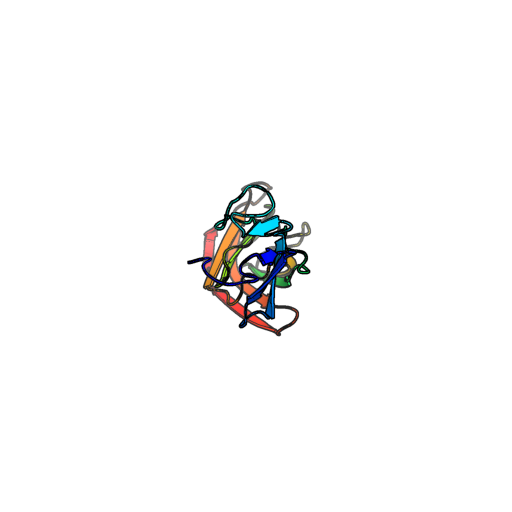ATOM 533 O O . ASP A 1 73 ? 19.708 -0.875 -6.674 1.00 93.94 73 ASP A O 1
ATOM 537 N N . ALA A 1 74 ? 18.200 0.479 -7.626 1.00 96.62 74 ALA A N 1
ATOM 538 C CA . ALA A 1 74 ? 17.862 1.184 -6.397 1.00 96.62 74 ALA A CA 1
ATOM 539 C C . ALA A 1 74 ? 16.905 0.369 -5.514 1.00 96.62 74 ALA A C 1
ATOM 541 O O . ALA A 1 74 ? 16.066 -0.387 -6.001 1.00 96.62 74 ALA A O 1
ATOM 542 N N . ASP A 1 75 ? 16.951 0.600 -4.197 1.00 97.06 75 ASP A N 1
ATOM 543 C CA . ASP A 1 75 ? 15.942 0.027 -3.299 1.00 97.06 75 ASP A CA 1
ATOM 544 C C . ASP A 1 75 ? 14.599 0.711 -3.578 1.00 97.06 75 ASP A C 1
ATOM 546 O O . ASP A 1 75 ? 14.491 1.936 -3.436 1.00 97.06 75 ASP A O 1
ATOM 550 N N . VAL A 1 76 ? 13.574 -0.066 -3.934 1.00 98.00 76 VAL A N 1
ATOM 551 C CA . VAL A 1 76 ? 12.222 0.431 -4.223 1.00 98.00 76 VAL A CA 1
ATOM 552 C C . VAL A 1 76 ? 11.330 0.308 -2.990 1.00 98.00 76 VAL A C 1
ATOM 554 O O . VAL A 1 76 ? 11.361 -0.678 -2.252 1.00 98.00 76 VAL A O 1
ATOM 557 N N . TYR A 1 77 ? 10.493 1.318 -2.770 1.00 98.44 77 TYR A N 1
ATOM 558 C CA . TYR A 1 77 ? 9.575 1.399 -1.645 1.00 98.44 77 TYR A CA 1
ATOM 559 C C . TYR A 1 77 ? 8.181 1.804 -2.094 1.00 98.44 77 TYR A C 1
ATOM 561 O O . TYR A 1 77 ? 8.021 2.628 -2.997 1.00 98.44 77 TYR A O 1
ATOM 569 N N . VAL A 1 78 ? 7.179 1.299 -1.380 1.00 98.62 78 VAL A N 1
ATOM 570 C CA . VAL A 1 78 ? 5.768 1.585 -1.629 1.00 98.62 78 VAL A CA 1
ATOM 571 C C . VAL A 1 78 ? 5.044 2.074 -0.378 1.00 98.62 78 VAL A C 1
ATOM 573 O O . VAL A 1 78 ? 5.395 1.713 0.750 1.00 98.62 78 VAL A O 1
ATOM 576 N N . VAL A 1 79 ? 4.013 2.892 -0.591 1.00 98.69 79 VAL A N 1
ATOM 577 C CA . VAL A 1 79 ? 2.976 3.215 0.397 1.00 98.69 79 VAL A CA 1
ATOM 578 C C . VAL A 1 79 ? 1.617 2.995 -0.258 1.00 98.69 79 VAL A C 1
ATOM 580 O O . VAL A 1 79 ? 1.307 3.620 -1.274 1.00 98.69 79 VAL A O 1
ATOM 583 N N . LEU A 1 80 ? 0.815 2.106 0.322 1.00 98.62 80 LEU A N 1
ATOM 584 C CA . LEU A 1 80 ? -0.562 1.870 -0.092 1.00 98.62 80 LEU A CA 1
ATOM 585 C C . LEU A 1 80 ? -1.470 2.888 0.597 1.00 98.62 80 LEU A C 1
ATOM 587 O O . LEU A 1 80 ? -1.431 3.002 1.821 1.00 98.62 80 LEU A O 1
ATOM 591 N N . HIS A 1 81 ? -2.302 3.596 -0.163 1.00 98.00 81 HIS A N 1
ATOM 592 C CA . HIS A 1 81 ? -3.304 4.513 0.376 1.00 98.00 81 HIS A CA 1
ATOM 593 C C . HIS A 1 81 ? -4.697 4.011 0.005 1.00 98.00 81 HIS A C 1
ATOM 595 O O . HIS A 1 81 ? -5.044 3.938 -1.177 1.00 98.00 81 HIS A O 1
ATOM 601 N N . GLY A 1 82 ? -5.502 3.683 1.010 1.00 96.81 82 GLY A N 1
ATOM 602 C CA . GLY A 1 82 ? -6.855 3.185 0.817 1.00 96.81 82 GLY A CA 1
ATOM 603 C C . GLY A 1 82 ? -7.865 3.783 1.790 1.00 96.81 82 GLY A C 1
ATOM 604 O O . GLY A 1 82 ? -7.574 4.693 2.571 1.00 96.81 82 GLY A O 1
ATOM 605 N N . ALA A 1 83 ? -9.087 3.263 1.730 1.00 93.56 83 ALA A N 1
ATOM 606 C CA . ALA A 1 83 ? -10.232 3.755 2.489 1.00 93.56 83 ALA A CA 1
ATOM 607 C C . ALA A 1 83 ? -10.061 3.726 4.023 1.00 93.56 83 ALA A C 1
ATOM 609 O O . ALA A 1 83 ? -10.778 4.448 4.718 1.00 93.56 83 ALA A O 1
ATOM 610 N N . PHE A 1 84 ? -9.155 2.905 4.562 1.00 88.62 84 PHE A N 1
ATOM 611 C CA . PHE A 1 84 ? -8.878 2.815 6.005 1.00 88.62 84 PHE A CA 1
ATOM 612 C C . PHE A 1 84 ? -7.589 3.524 6.429 1.00 88.62 84 PHE A C 1
ATOM 614 O O . PHE A 1 84 ? -7.209 3.459 7.596 1.00 88.62 84 PHE A O 1
ATOM 621 N N . GLY A 1 85 ? -6.941 4.244 5.513 1.00 90.00 85 GLY A N 1
ATOM 622 C CA . GLY A 1 85 ? -5.722 4.993 5.781 1.00 90.00 85 GLY A CA 1
ATOM 623 C C . GLY A 1 85 ? -4.574 4.553 4.885 1.00 90.00 85 GLY A C 1
ATOM 624 O O . GLY A 1 85 ? -4.773 4.081 3.770 1.00 90.00 85 GLY A O 1
ATOM 625 N N . SER A 1 86 ? -3.351 4.775 5.357 1.00 95.94 86 SER A N 1
ATOM 626 C CA . SER A 1 86 ? -2.136 4.460 4.604 1.00 95.94 86 SER A CA 1
ATOM 627 C C . SER A 1 86 ? -1.314 3.395 5.311 1.00 95.94 86 SER A C 1
ATOM 629 O O . SER A 1 86 ? -1.248 3.378 6.542 1.00 95.94 86 SER A O 1
ATOM 631 N N . SER A 1 87 ? -0.644 2.546 4.538 1.00 96.75 87 SER A N 1
ATOM 632 C CA . SER A 1 87 ? 0.391 1.668 5.071 1.00 96.75 87 SER A CA 1
ATOM 633 C C . SER A 1 87 ? 1.586 2.492 5.576 1.00 96.75 87 SER A C 1
ATOM 635 O O . SER A 1 87 ? 1.777 3.645 5.178 1.00 96.75 87 SER A O 1
ATOM 637 N N . PRO A 1 88 ? 2.475 1.907 6.392 1.00 96.88 88 PRO A N 1
ATOM 638 C CA . PRO A 1 88 ? 3.843 2.394 6.501 1.00 96.88 88 PRO A CA 1
ATOM 639 C C . PRO A 1 88 ? 4.545 2.385 5.134 1.00 96.88 88 PRO A C 1
ATOM 641 O O . PRO A 1 88 ? 4.094 1.733 4.187 1.00 96.88 88 PRO A O 1
ATOM 644 N N . ARG A 1 89 ? 5.691 3.066 5.047 1.00 98.06 89 ARG A N 1
ATOM 645 C CA . ARG A 1 89 ? 6.607 2.932 3.908 1.00 98.06 89 ARG A CA 1
ATOM 646 C C . ARG A 1 89 ? 7.302 1.577 3.974 1.00 98.06 89 ARG A C 1
ATOM 648 O O . ARG A 1 89 ? 8.029 1.309 4.928 1.00 98.06 89 ARG A O 1
ATOM 655 N N . ILE A 1 90 ? 7.083 0.748 2.963 1.00 98.38 90 ILE A N 1
ATOM 656 C CA . ILE A 1 90 ? 7.564 -0.636 2.909 1.00 98.38 90 ILE A CA 1
ATOM 657 C C . ILE A 1 90 ? 8.608 -0.741 1.804 1.00 98.38 90 ILE A C 1
ATOM 659 O O . ILE A 1 90 ? 8.358 -0.294 0.690 1.00 98.38 90 ILE A O 1
ATOM 663 N N . MET A 1 91 ? 9.770 -1.315 2.111 1.00 98.19 91 MET A N 1
ATOM 664 C CA . MET A 1 91 ? 10.773 -1.672 1.104 1.00 98.19 91 MET A CA 1
ATOM 665 C C . MET A 1 91 ? 10.364 -2.982 0.437 1.00 98.19 91 MET A C 1
ATOM 667 O O . MET A 1 91 ? 10.024 -3.936 1.138 1.00 98.19 91 MET A O 1
ATOM 671 N N . LEU A 1 92 ? 10.391 -3.031 -0.892 1.00 98.12 92 LEU A N 1
ATOM 672 C CA . LEU A 1 92 ? 10.136 -4.269 -1.618 1.00 98.12 92 LEU A CA 1
ATOM 673 C C . LEU A 1 92 ? 11.354 -5.201 -1.463 1.00 98.12 92 LEU A C 1
ATOM 675 O O . LEU A 1 92 ? 12.484 -4.738 -1.612 1.00 98.12 92 LEU A O 1
ATOM 679 N N . PRO A 1 93 ? 11.159 -6.488 -1.124 1.00 95.62 93 PRO A N 1
ATOM 680 C CA . PRO A 1 93 ? 12.244 -7.449 -0.936 1.00 95.62 93 PRO A CA 1
ATOM 681 C C . PRO A 1 93 ? 12.782 -7.943 -2.288 1.00 95.62 93 PRO A C 1
ATOM 683 O O . PRO A 1 93 ? 12.573 -9.097 -2.657 1.00 95.62 93 PRO A O 1
ATOM 686 N N . SER A 1 94 ? 13.429 -7.054 -3.038 1.00 93.44 94 SER A N 1
ATOM 687 C CA . SER A 1 94 ? 13.956 -7.331 -4.373 1.00 93.44 94 SER A CA 1
ATOM 688 C C . SER A 1 94 ? 15.324 -8.006 -4.373 1.00 93.44 94 SER A C 1
ATOM 690 O O . SER A 1 94 ? 16.145 -7.804 -3.474 1.00 93.44 94 SER A O 1
ATOM 692 N N . ALA A 1 95 ? 15.570 -8.791 -5.416 1.00 93.25 95 ALA A N 1
ATOM 693 C CA . ALA A 1 95 ? 16.864 -9.347 -5.779 1.00 93.25 95 ALA A CA 1
ATOM 694 C C . ALA A 1 95 ? 17.592 -8.436 -6.795 1.00 93.25 95 ALA A C 1
ATOM 696 O O . ALA A 1 95 ? 16.961 -7.569 -7.397 1.00 93.25 95 ALA A O 1
ATOM 697 N N . PRO A 1 96 ? 18.912 -8.607 -7.006 1.00 88.88 96 PRO A N 1
ATOM 698 C CA . PRO A 1 96 ? 19.673 -7.801 -7.967 1.00 88.88 96 PRO A CA 1
ATOM 699 C C . PRO A 1 96 ? 19.153 -7.848 -9.411 1.00 88.88 96 PRO A C 1
ATOM 701 O O . PRO A 1 96 ? 19.405 -6.927 -10.170 1.00 88.88 96 PRO A O 1
ATOM 704 N N . GLU A 1 97 ? 18.474 -8.926 -9.798 1.00 91.38 97 GLU A N 1
ATOM 705 C CA . GLU A 1 97 ? 17.880 -9.129 -11.124 1.00 91.38 97 GLU A CA 1
ATOM 706 C C . GLU A 1 97 ? 16.437 -8.605 -11.267 1.00 91.38 97 GLU A C 1
ATOM 708 O O . GLU A 1 97 ? 15.814 -8.782 -12.319 1.00 91.38 97 GLU A O 1
ATOM 713 N N . ASP A 1 98 ? 15.881 -7.997 -10.216 1.00 96.81 98 ASP A N 1
ATOM 714 C CA . ASP A 1 98 ? 14.556 -7.384 -10.257 1.00 96.81 98 ASP A CA 1
ATOM 715 C C . ASP A 1 98 ? 14.581 -5.982 -10.873 1.00 96.81 98 ASP A C 1
ATOM 717 O O . ASP A 1 98 ? 15.613 -5.344 -11.029 1.00 96.81 98 ASP A O 1
ATOM 721 N N . PHE A 1 99 ? 13.395 -5.497 -11.244 1.00 97.06 99 PHE A N 1
ATOM 722 C CA . PHE A 1 99 ? 13.165 -4.185 -11.853 1.00 97.06 99 PHE A CA 1
ATOM 723 C C . PHE A 1 99 ? 13.900 -3.937 -13.171 1.00 97.06 99 PHE A C 1
ATOM 725 O O . PHE A 1 99 ? 13.871 -2.818 -13.681 1.00 97.06 99 PHE A O 1
ATOM 732 N N . GLU A 1 100 ? 14.455 -4.978 -13.782 1.00 97.31 100 GLU A N 1
ATOM 733 C CA . GLU A 1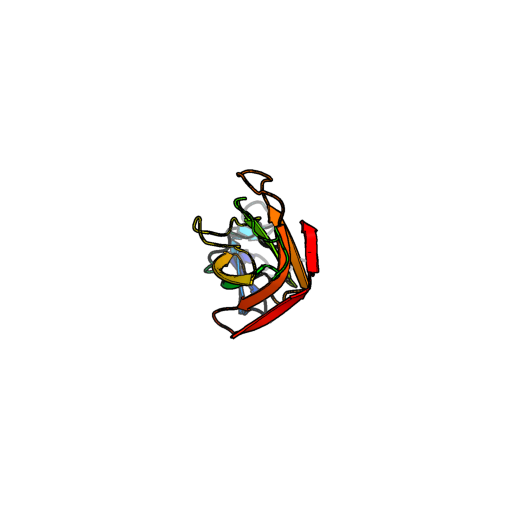 100 ? 15.094 -4.914 -15.088 1.00 97.31 100 GLU A CA 1
ATOM 734 C C . GLU A 1 100 ? 14.153 -4.451 -16.204 1.00 97.31 100 GLU A C 1
ATOM 736 O O . GLU A 1 100 ? 12.930 -4.582 -16.146 1.00 97.31 100 GLU A O 1
ATOM 741 N N . ARG A 1 101 ? 14.729 -3.906 -17.277 1.00 97.62 101 ARG A N 1
ATOM 742 C CA . ARG A 1 101 ? 13.956 -3.434 -18.434 1.00 97.62 101 ARG A CA 1
ATOM 743 C C . ARG A 1 101 ? 13.001 -4.522 -18.950 1.00 97.62 101 ARG A C 1
ATOM 745 O O . ARG A 1 101 ? 13.432 -5.616 -19.304 1.00 97.62 101 ARG A O 1
ATOM 752 N N . GLY A 1 102 ? 11.724 -4.167 -19.107 1.00 97.69 102 GLY A N 1
ATOM 753 C CA . GLY A 1 102 ? 10.708 -5.039 -19.704 1.00 97.69 102 GLY A CA 1
ATOM 754 C C . GLY A 1 102 ? 10.281 -6.223 -18.830 1.00 97.69 102 GLY A C 1
ATOM 755 O O . GLY A 1 102 ? 9.632 -7.137 -19.340 1.00 97.69 102 GLY A O 1
ATOM 756 N N . THR A 1 103 ? 10.633 -6.234 -17.542 1.00 98.25 103 THR A N 1
ATOM 757 C CA . THR A 1 103 ? 10.251 -7.306 -16.617 1.00 98.25 103 THR A CA 1
ATOM 758 C C . THR A 1 103 ? 9.034 -6.938 -15.767 1.00 98.25 103 THR A C 1
ATOM 760 O O . THR A 1 103 ? 8.659 -5.771 -15.610 1.00 98.25 103 THR A O 1
ATOM 763 N N . LYS A 1 104 ? 8.396 -7.981 -15.225 1.00 98.25 104 LYS A N 1
ATOM 764 C CA . LYS A 1 104 ? 7.387 -7.898 -14.167 1.00 98.25 104 LYS A CA 1
ATOM 765 C C . LYS A 1 104 ? 7.957 -8.584 -12.929 1.00 98.25 104 LYS A C 1
ATOM 767 O O . LYS A 1 104 ? 8.205 -9.786 -12.979 1.00 98.25 104 LYS A O 1
ATOM 772 N N . CYS A 1 105 ? 8.088 -7.844 -11.835 1.00 98.06 105 CYS A N 1
ATOM 773 C CA . CYS A 1 105 ? 8.573 -8.353 -10.550 1.00 98.06 105 CYS A CA 1
ATOM 774 C C . CYS A 1 105 ? 7.451 -8.267 -9.514 1.00 98.06 105 CYS A C 1
ATOM 776 O O . CYS A 1 105 ? 6.791 -7.232 -9.429 1.00 98.06 105 CYS A O 1
ATOM 778 N N . ALA A 1 106 ? 7.209 -9.341 -8.760 1.00 98.12 106 ALA A N 1
ATOM 779 C CA . ALA A 1 106 ? 6.088 -9.452 -7.827 1.00 98.12 106 ALA A CA 1
ATOM 780 C C . ALA A 1 106 ? 6.566 -9.715 -6.397 1.00 98.12 106 ALA A C 1
ATOM 782 O O . ALA A 1 106 ? 7.356 -10.625 -6.155 1.00 98.12 106 ALA A O 1
ATOM 783 N N . PHE A 1 107 ? 6.030 -8.952 -5.449 1.00 98.50 107 PHE A N 1
ATOM 784 C CA . PHE A 1 107 ? 6.478 -8.932 -4.062 1.00 98.50 107 PHE A CA 1
ATOM 785 C C . PHE A 1 107 ? 5.300 -9.090 -3.108 1.00 98.50 107 PHE A C 1
ATOM 787 O O . PHE A 1 107 ? 4.344 -8.316 -3.165 1.00 98.50 107 PHE A O 1
ATOM 794 N N . ALA A 1 108 ? 5.380 -10.062 -2.201 1.00 97.88 108 ALA A N 1
ATOM 795 C CA . ALA A 1 108 ? 4.427 -10.179 -1.105 1.00 97.88 108 ALA A CA 1
ATOM 796 C C . ALA A 1 108 ? 4.796 -9.189 0.011 1.00 97.88 108 ALA A C 1
ATOM 798 O O . ALA A 1 108 ? 5.937 -9.167 0.476 1.00 97.88 108 ALA A O 1
ATOM 799 N N . ILE A 1 109 ? 3.832 -8.380 0.445 1.00 97.81 109 ILE A N 1
ATOM 800 C CA . ILE A 1 109 ? 3.973 -7.446 1.564 1.00 97.81 109 ILE A CA 1
ATOM 801 C C . ILE A 1 109 ? 2.840 -7.648 2.568 1.00 97.81 109 ILE A C 1
ATOM 803 O O . ILE A 1 109 ? 1.711 -7.962 2.197 1.00 97.81 109 ILE A O 1
ATOM 807 N N . ALA A 1 110 ? 3.142 -7.426 3.844 1.00 95.69 110 ALA A N 1
ATOM 808 C CA . ALA A 1 110 ? 2.193 -7.525 4.944 1.00 95.69 110 ALA A CA 1
ATOM 809 C C . ALA A 1 110 ? 2.057 -6.159 5.628 1.00 95.69 110 ALA A C 1
ATOM 811 O O . ALA A 1 110 ? 3.053 -5.539 6.009 1.00 95.69 110 ALA A O 1
ATOM 812 N N . THR A 1 111 ? 0.829 -5.665 5.769 1.00 93.88 111 THR A N 1
ATOM 813 C CA . THR A 1 111 ? 0.550 -4.333 6.325 1.00 93.88 111 THR A CA 1
ATOM 814 C C . THR A 1 111 ? -0.843 -4.292 6.960 1.00 93.88 111 THR A C 1
ATOM 816 O O . THR A 1 111 ? -1.636 -5.188 6.679 1.00 93.88 111 THR A O 1
ATOM 819 N N . PRO A 1 112 ? -1.183 -3.333 7.845 1.00 91.06 112 PRO A N 1
ATOM 820 C CA . PRO A 1 112 ? -2.565 -3.189 8.295 1.00 91.06 112 PRO A CA 1
ATOM 821 C C . PRO A 1 112 ? -3.529 -3.070 7.110 1.00 91.06 112 PRO A C 1
ATOM 823 O O . PRO A 1 112 ? -3.170 -2.498 6.083 1.00 91.06 112 PRO A O 1
ATOM 826 N N . ASP A 1 113 ? -4.748 -3.585 7.255 1.00 89.62 113 ASP A N 1
ATOM 827 C CA . ASP A 1 113 ? -5.775 -3.450 6.224 1.00 89.62 113 ASP A CA 1
ATOM 828 C C . ASP A 1 113 ? -6.004 -1.968 5.880 1.00 89.62 113 ASP A C 1
ATOM 830 O O . ASP A 1 113 ? -6.477 -1.188 6.711 1.00 89.62 113 ASP A O 1
ATOM 834 N N . VAL A 1 114 ? -5.658 -1.579 4.651 1.00 93.19 114 VAL A N 1
ATOM 835 C CA . VAL A 1 114 ? -5.867 -0.223 4.127 1.00 93.19 114 VAL A CA 1
ATOM 836 C C . VAL A 1 114 ? -7.216 -0.083 3.418 1.00 93.19 114 VAL A C 1
ATOM 838 O O . VAL A 1 114 ? -7.588 1.023 3.028 1.00 93.19 114 VAL A O 1
ATOM 841 N N . GLY A 1 115 ? -7.992 -1.162 3.301 1.00 92.12 115 GLY A N 1
ATOM 842 C CA . GLY A 1 115 ? -9.283 -1.192 2.630 1.00 92.12 115 GLY A CA 1
ATOM 843 C C . GLY A 1 115 ? -9.159 -1.084 1.113 1.00 92.12 115 GLY A C 1
ATOM 844 O O . GLY A 1 115 ? -8.171 -1.498 0.515 1.00 92.12 115 GLY A O 1
ATOM 845 N N . ASP A 1 116 ? -10.187 -0.517 0.481 1.00 95.06 116 ASP A N 1
ATOM 846 C CA . ASP A 1 116 ? -10.182 -0.283 -0.965 1.00 95.06 116 ASP A CA 1
ATOM 847 C C . ASP A 1 116 ? -9.090 0.726 -1.344 1.00 95.06 116 ASP A C 1
ATOM 849 O O . ASP A 1 116 ? -9.078 1.844 -0.817 1.00 95.06 116 ASP A O 1
ATOM 853 N N . LEU A 1 117 ? -8.162 0.325 -2.220 1.00 97.94 117 LEU A N 1
ATOM 854 C CA . LEU A 1 117 ? -7.023 1.156 -2.602 1.00 97.94 117 LEU A CA 1
ATOM 855 C C . LEU A 1 117 ? -7.446 2.292 -3.531 1.00 97.94 117 LEU A C 1
ATOM 857 O O . LEU A 1 117 ? -8.181 2.104 -4.497 1.00 97.94 117 LEU A O 1
ATOM 861 N N . GLN A 1 118 ? -6.908 3.476 -3.259 1.00 97.06 118 GLN A N 1
ATOM 862 C CA . GLN A 1 118 ? -7.223 4.712 -3.974 1.00 97.06 118 GLN A CA 1
ATOM 863 C C . GLN A 1 118 ? -5.981 5.334 -4.609 1.00 97.06 118 GLN A C 1
ATOM 865 O O . GLN A 1 118 ? -6.064 5.902 -5.696 1.00 97.06 118 GLN A O 1
ATOM 870 N N . GLN A 1 119 ? -4.830 5.244 -3.937 1.00 98.25 119 GLN A N 1
ATOM 871 C CA . GLN A 1 119 ? -3.556 5.762 -4.430 1.00 98.25 119 GLN A CA 1
ATOM 872 C C . GLN A 1 119 ? -2.406 4.837 -4.025 1.00 98.25 119 GLN A C 1
ATOM 874 O O . GLN A 1 119 ? -2.477 4.109 -3.034 1.00 98.25 119 GLN A O 1
ATOM 879 N N . LEU A 1 120 ? -1.319 4.915 -4.783 1.00 98.50 120 LEU A N 1
ATOM 880 C CA . LEU A 1 120 ? -0.069 4.223 -4.514 1.00 98.50 120 LEU A CA 1
ATOM 881 C C . LEU A 1 120 ? 1.064 5.240 -4.631 1.00 98.50 120 LEU A C 1
ATOM 883 O O . LEU A 1 120 ? 1.210 5.877 -5.672 1.00 98.50 120 LEU A O 1
ATOM 887 N N . THR A 1 121 ? 1.879 5.362 -3.587 1.00 98.56 121 THR A N 1
ATOM 888 C CA . THR A 1 121 ? 3.156 6.078 -3.680 1.00 98.56 121 THR A CA 1
ATOM 889 C C . THR A 1 121 ? 4.257 5.066 -3.949 1.00 98.56 121 THR A C 1
ATOM 891 O O . THR A 1 121 ? 4.393 4.099 -3.202 1.00 98.56 121 THR A O 1
ATOM 894 N N . VAL A 1 122 ? 5.063 5.311 -4.980 1.00 98.25 122 VAL A N 1
ATOM 895 C CA . VAL A 1 122 ? 6.273 4.543 -5.295 1.00 98.25 122 VAL A CA 1
ATOM 896 C C . VAL A 1 122 ? 7.474 5.479 -5.179 1.00 98.25 122 VAL A C 1
ATOM 898 O O . VAL A 1 122 ? 7.406 6.625 -5.614 1.00 98.25 122 VAL A O 1
ATOM 901 N N . SER A 1 123 ? 8.557 5.025 -4.553 1.00 97.62 123 SER A N 1
ATOM 902 C CA . SER A 1 123 ? 9.795 5.803 -4.394 1.00 97.62 123 SER A CA 1
ATOM 903 C C . SER A 1 123 ? 11.014 4.889 -4.417 1.00 97.62 123 SER A C 1
ATOM 905 O O . SER A 1 123 ? 10.884 3.709 -4.105 1.00 97.62 123 SER A O 1
ATOM 907 N N . HIS A 1 124 ? 12.196 5.429 -4.702 1.00 96.62 124 HIS A N 1
ATOM 908 C CA . HIS A 1 124 ? 13.467 4.712 -4.576 1.00 96.62 124 HIS A CA 1
ATOM 909 C C . HIS A 1 124 ? 14.490 5.514 -3.760 1.00 96.62 124 HIS A C 1
ATOM 911 O O . HIS A 1 124 ? 14.255 6.672 -3.413 1.00 96.62 124 HIS A O 1
ATOM 917 N N . ASN A 1 125 ? 15.603 4.880 -3.384 1.00 96.06 125 ASN A N 1
ATOM 918 C CA . ASN A 1 125 ? 16.663 5.514 -2.584 1.00 96.06 125 ASN A CA 1
ATOM 919 C C . ASN A 1 125 ? 17.726 6.278 -3.404 1.00 96.06 125 ASN A C 1
ATOM 921 O O . ASN A 1 125 ? 18.627 6.850 -2.794 1.00 96.06 125 ASN A O 1
ATOM 925 N N . ASP A 1 126 ? 17.629 6.260 -4.737 1.00 95.56 126 ASP A N 1
ATOM 926 C CA . ASP A 1 126 ? 18.568 6.904 -5.680 1.00 95.56 126 ASP A CA 1
ATOM 927 C C . ASP A 1 126 ? 20.025 6.407 -5.542 1.00 95.56 126 ASP A C 1
ATOM 929 O O . ASP A 1 126 ? 20.995 7.153 -5.670 1.00 95.56 126 ASP A O 1
ATOM 933 N N . LYS A 1 127 ? 20.198 5.118 -5.223 1.00 92.25 127 LYS A N 1
ATOM 934 C CA . LYS A 1 127 ? 21.506 4.454 -5.119 1.00 92.25 127 LYS A CA 1
ATOM 935 C C . LYS A 1 127 ? 21.637 3.344 -6.161 1.00 92.25 127 LYS A C 1
ATOM 937 O O . LYS A 1 127 ? 20.650 2.919 -6.742 1.00 92.25 127 LYS A O 1
ATOM 942 N N . GLY A 1 128 ? 22.862 2.858 -6.357 1.00 87.69 128 GLY A N 1
ATOM 943 C CA . GLY A 1 128 ? 23.181 1.820 -7.343 1.00 87.69 128 GLY A CA 1
ATOM 944 C C . GLY A 1 128 ? 23.897 2.382 -8.571 1.00 87.69 128 GLY A C 1
ATOM 945 O O . GLY A 1 128 ? 24.246 3.564 -8.603 1.00 87.69 128 GLY A O 1
ATOM 946 N N . ALA A 1 129 ? 24.178 1.530 -9.560 1.00 88.38 129 ALA A N 1
ATOM 947 C CA . ALA A 1 129 ? 24.868 1.953 -10.779 1.00 88.38 129 ALA A CA 1
ATOM 948 C C . ALA A 1 129 ? 23.903 2.624 -11.768 1.00 88.38 129 ALA A C 1
ATOM 950 O O . ALA A 1 129 ? 24.300 3.547 -12.485 1.00 88.38 129 ALA A O 1
ATOM 951 N N . SER A 1 130 ? 22.638 2.199 -11.774 1.00 90.12 130 SER A N 1
ATOM 952 C CA . SER A 1 130 ? 21.554 2.831 -12.523 1.00 90.12 130 SER A CA 1
ATOM 953 C C . SER A 1 130 ? 20.354 3.093 -11.604 1.00 90.12 130 SER A C 1
ATOM 955 O O . SER A 1 130 ? 19.536 2.203 -11.416 1.00 90.12 130 SER A O 1
ATOM 957 N N . PRO A 1 131 ? 20.249 4.271 -10.961 1.00 91.50 131 PRO A N 1
ATOM 958 C CA . PRO A 1 131 ? 19.150 4.537 -10.030 1.00 91.50 131 PRO A CA 1
ATOM 959 C C . PRO A 1 131 ? 17.854 4.988 -10.719 1.00 91.50 131 PRO A C 1
ATOM 961 O O . PRO A 1 131 ? 16.775 4.775 -10.169 1.00 91.50 131 PRO A O 1
ATOM 964 N N . ALA A 1 132 ? 17.950 5.585 -11.914 1.00 94.56 132 ALA A N 1
ATOM 965 C CA . ALA A 1 132 ? 16.791 6.039 -12.680 1.00 94.56 132 ALA A CA 1
ATOM 966 C C . ALA A 1 132 ? 15.896 4.854 -13.048 1.00 94.56 132 ALA A C 1
ATOM 968 O O . ALA A 1 132 ? 16.391 3.824 -13.493 1.00 94.56 132 ALA A O 1
ATOM 969 N N . TRP A 1 133 ? 14.581 5.011 -12.914 1.00 97.75 133 TRP A N 1
ATOM 970 C CA . TRP A 1 133 ? 13.650 3.920 -13.186 1.00 97.75 133 TRP A CA 1
ATOM 971 C C . TRP A 1 133 ? 12.473 4.399 -14.023 1.00 97.75 133 TRP A C 1
ATOM 973 O O . TRP A 1 133 ? 11.784 5.335 -13.631 1.00 97.75 133 TRP A O 1
ATOM 983 N N . HIS A 1 134 ? 12.198 3.756 -15.160 1.00 98.38 134 HIS A N 1
ATOM 984 C CA . HIS A 1 134 ? 10.973 4.035 -15.913 1.00 98.38 134 HIS A CA 1
ATOM 985 C C . HIS A 1 134 ? 9.910 2.975 -15.632 1.00 98.38 134 HIS A C 1
ATOM 987 O O . HIS A 1 134 ? 9.833 1.922 -16.282 1.00 98.38 134 HIS A O 1
ATOM 993 N N . LEU A 1 135 ? 9.040 3.290 -14.682 1.00 98.38 135 LEU A N 1
ATOM 994 C CA . LEU A 1 135 ? 7.955 2.424 -14.252 1.00 98.38 135 LEU A CA 1
ATOM 995 C C . LEU A 1 135 ? 6.758 2.555 -15.203 1.00 98.38 135 LEU A C 1
ATOM 997 O O . LEU A 1 135 ? 6.239 3.648 -15.424 1.00 98.38 135 LEU A O 1
ATOM 1001 N N . SER A 1 136 ? 6.287 1.437 -15.767 1.00 98.50 136 SER A N 1
ATOM 1002 C CA . SER A 1 136 ? 5.078 1.440 -16.601 1.00 98.50 136 SER A CA 1
ATOM 1003 C C . SER A 1 136 ? 3.825 1.499 -15.731 1.00 98.50 136 SER A C 1
ATOM 1005 O O . SER A 1 136 ? 3.077 2.476 -15.761 1.00 98.50 136 SER A O 1
ATOM 1007 N N . TYR A 1 137 ? 3.607 0.476 -14.912 1.00 98.62 137 TYR A N 1
ATOM 1008 C CA . TYR A 1 137 ? 2.472 0.411 -14.001 1.00 98.62 137 TYR A CA 1
ATOM 1009 C C . TYR A 1 137 ? 2.770 -0.518 -12.827 1.00 98.62 137 TYR A C 1
ATOM 1011 O O . TYR A 1 137 ? 3.712 -1.314 -12.860 1.00 98.62 137 TYR A O 1
ATOM 1019 N N . VAL A 1 138 ? 1.929 -0.428 -11.801 1.00 98.75 138 VAL A N 1
ATOM 1020 C CA . VAL A 1 138 ? 1.922 -1.355 -10.670 1.00 98.75 138 VAL A CA 1
ATOM 1021 C C . VAL A 1 138 ? 0.552 -2.006 -10.558 1.00 98.75 138 VAL A C 1
ATOM 1023 O O . VAL A 1 138 ? -0.471 -1.325 -10.594 1.00 98.75 138 VAL A O 1
ATOM 1026 N N . GLU A 1 139 ? 0.539 -3.324 -10.425 1.00 98.69 139 GLU A N 1
ATOM 1027 C CA . GLU A 1 139 ? -0.638 -4.116 -10.071 1.00 98.69 139 GLU A CA 1
ATOM 1028 C C . GLU A 1 139 ? -0.536 -4.487 -8.589 1.00 98.69 139 GLU A C 1
ATOM 1030 O O . GLU A 1 139 ? 0.494 -4.989 -8.146 1.00 98.69 139 GLU A O 1
ATOM 1035 N N . VAL A 1 140 ? -1.589 -4.242 -7.813 1.00 98.75 140 VAL A 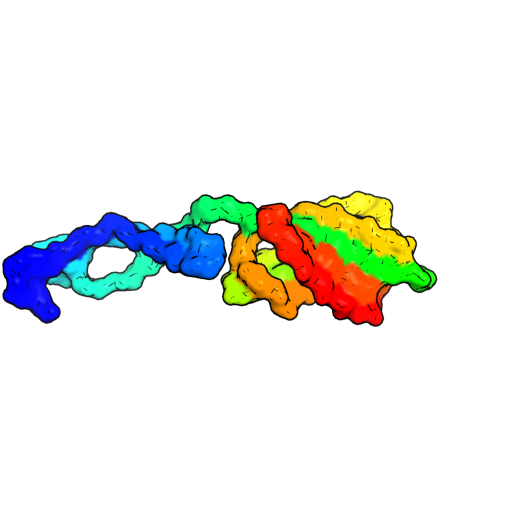N 1
ATOM 1036 C CA . VAL A 1 140 ? -1.670 -4.652 -6.407 1.00 98.75 140 VAL A CA 1
ATOM 1037 C C . VAL A 1 140 ? -2.835 -5.615 -6.254 1.00 98.75 140 VAL A C 1
ATOM 1039 O O . VAL A 1 140 ? -3.946 -5.293 -6.666 1.00 98.75 140 VAL A O 1
ATOM 1042 N N . VAL A 1 141 ? -2.594 -6.781 -5.661 1.00 98.62 141 VAL A N 1
ATOM 1043 C CA . VAL A 1 141 ? -3.612 -7.812 -5.420 1.00 98.62 141 VAL A CA 1
ATOM 1044 C C . VAL A 1 141 ? -3.742 -8.049 -3.923 1.00 98.62 141 VAL A C 1
ATOM 1046 O O . VAL A 1 141 ? -2.748 -8.314 -3.254 1.00 98.62 141 VAL A O 1
ATOM 1049 N N . HIS A 1 142 ? -4.957 -7.982 -3.386 1.00 97.38 142 HIS A N 1
ATOM 1050 C CA . HIS A 1 142 ? -5.236 -8.395 -2.012 1.00 97.38 142 HIS A CA 1
ATOM 1051 C C . HIS A 1 142 ? -5.313 -9.923 -1.956 1.00 97.38 142 HIS A C 1
ATOM 1053 O O . HIS A 1 142 ? -6.183 -10.524 -2.585 1.00 97.38 142 HIS A O 1
ATOM 1059 N N . SER A 1 143 ? -4.448 -10.561 -1.167 1.00 95.50 143 SER A N 1
ATOM 1060 C CA . SER A 1 143 ? -4.225 -12.014 -1.249 1.00 95.50 143 SER A CA 1
ATOM 1061 C C . SER A 1 143 ? -5.440 -12.839 -0.816 1.00 95.50 143 SER A C 1
ATOM 1063 O O . SER A 1 143 ? -5.737 -13.860 -1.427 1.00 95.50 143 SER A O 1
ATOM 1065 N N . GLU A 1 144 ? -6.185 -12.381 0.196 1.00 90.94 144 GLU A N 1
ATOM 1066 C CA . GLU A 1 144 ? -7.376 -13.107 0.672 1.00 90.94 144 GLU A CA 1
ATOM 1067 C C . GLU A 1 144 ? -8.619 -12.905 -0.209 1.00 90.94 144 GLU A C 1
ATOM 1069 O O . GLU A 1 144 ? -9.368 -13.848 -0.451 1.00 90.94 144 GLU A O 1
ATOM 1074 N N . THR A 1 145 ? -8.872 -11.675 -0.676 1.00 93.50 145 THR A N 1
ATOM 1075 C CA . THR A 1 145 ? -10.102 -11.337 -1.413 1.00 93.50 145 THR A CA 1
ATOM 1076 C C . THR A 1 145 ? -9.959 -11.488 -2.926 1.00 93.50 145 THR A C 1
ATOM 1078 O O . THR A 1 145 ? -10.966 -11.570 -3.625 1.00 93.50 145 THR A O 1
ATOM 1081 N N . GLY A 1 146 ? -8.729 -11.502 -3.450 1.00 95.56 146 GLY A N 1
ATOM 1082 C CA . GLY A 1 146 ? -8.443 -11.490 -4.886 1.00 95.56 146 GLY A CA 1
ATOM 1083 C C . GLY A 1 146 ? -8.706 -10.142 -5.568 1.00 95.56 146 GLY A C 1
ATOM 1084 O O . GLY A 1 146 ? -8.531 -10.023 -6.782 1.00 95.56 146 GLY A O 1
ATOM 1085 N N . SER A 1 147 ? -9.118 -9.115 -4.817 1.00 96.44 147 SER A N 1
ATOM 1086 C CA . SER A 1 147 ? -9.305 -7.765 -5.349 1.00 96.44 147 SER A CA 1
ATOM 1087 C C . SER A 1 147 ? -8.002 -7.249 -5.951 1.00 96.44 147 SER A C 1
ATOM 1089 O O . SER A 1 147 ? -6.932 -7.438 -5.376 1.00 96.44 147 SER A O 1
ATOM 1091 N N . THR A 1 148 ? -8.098 -6.621 -7.122 1.00 98.31 148 THR A N 1
ATOM 1092 C CA . THR A 1 148 ? -6.941 -6.182 -7.907 1.00 98.31 148 THR A CA 1
ATOM 1093 C C . THR A 1 148 ? -7.082 -4.710 -8.281 1.00 98.31 148 THR A C 1
ATOM 1095 O O . THR A 1 148 ? -8.123 -4.300 -8.795 1.00 98.31 148 THR A O 1
ATOM 1098 N N . TRP A 1 149 ? -6.017 -3.935 -8.084 1.00 98.62 149 TRP A N 1
ATOM 1099 C CA . TRP A 1 149 ? -5.933 -2.516 -8.431 1.00 98.62 149 TRP A CA 1
ATOM 1100 C C . TRP A 1 149 ? -4.739 -2.259 -9.348 1.00 98.62 149 TRP A C 1
ATOM 1102 O O . TRP A 1 149 ? -3.677 -2.858 -9.182 1.00 98.62 149 TRP A O 1
ATOM 1112 N N . TRP A 1 150 ? -4.914 -1.351 -10.308 1.00 98.38 150 TRP A N 1
ATOM 1113 C CA . TRP A 1 150 ? -3.906 -1.011 -11.311 1.00 98.38 150 TRP A CA 1
ATOM 1114 C C . TRP A 1 150 ? -3.580 0.476 -11.238 1.00 98.38 150 TRP A C 1
ATOM 1116 O O . TRP A 1 150 ? -4.461 1.322 -11.393 1.00 98.38 150 TRP A O 1
ATOM 1126 N N . PHE A 1 151 ? -2.303 0.789 -11.048 1.00 98.44 151 PHE A N 1
ATOM 1127 C CA . PHE A 1 151 ? -1.787 2.149 -10.965 1.00 98.44 151 PHE A CA 1
ATOM 1128 C C . PHE A 1 151 ? -0.878 2.406 -12.161 1.00 98.44 151 PHE A C 1
ATOM 1130 O O . PHE A 1 151 ? 0.241 1.898 -12.227 1.00 98.44 151 PHE A O 1
ATOM 1137 N N . LEU A 1 152 ? -1.374 3.176 -13.127 1.00 97.81 152 LEU A N 1
ATOM 1138 C CA . LEU A 1 152 ? -0.595 3.578 -14.295 1.00 97.81 152 LEU A CA 1
ATOM 1139 C C . LEU A 1 152 ? 0.395 4.676 -13.891 1.00 97.81 152 LEU A C 1
ATOM 1141 O O . LEU A 1 152 ? -0.009 5.677 -13.303 1.00 97.81 152 LEU A O 1
ATOM 1145 N N . CYS A 1 153 ? 1.672 4.492 -14.224 1.00 95.88 153 CYS A N 1
ATOM 1146 C CA . CYS A 1 153 ? 2.726 5.473 -13.983 1.00 95.88 153 CYS A CA 1
ATOM 1147 C C . CYS A 1 153 ? 3.233 6.027 -15.320 1.00 95.88 153 CYS A C 1
ATOM 1149 O O . CYS A 1 153 ? 2.965 7.180 -15.642 1.00 95.88 153 CYS A O 1
ATOM 1151 N N . ASN A 1 154 ? 3.864 5.178 -16.138 1.00 96.50 154 ASN A N 1
ATOM 1152 C CA . ASN A 1 154 ? 4.469 5.498 -17.434 1.00 96.50 154 ASN A CA 1
ATOM 1153 C C . ASN A 1 154 ? 5.365 6.746 -17.391 1.00 96.50 154 ASN A C 1
ATOM 1155 O O . ASN A 1 154 ? 5.262 7.601 -18.272 1.00 96.50 154 ASN A O 1
ATOM 1159 N N . GLN A 1 155 ? 6.205 6.868 -16.363 1.00 96.88 155 GLN A N 1
ATOM 1160 C CA . GLN A 1 155 ? 7.122 7.993 -16.162 1.00 96.88 155 GLN A CA 1
ATOM 1161 C C . GLN A 1 155 ? 8.453 7.510 -15.565 1.00 96.88 155 GLN A C 1
ATOM 1163 O O . GLN A 1 155 ? 8.537 6.415 -15.004 1.00 96.88 155 GLN A O 1
ATOM 1168 N N . TRP A 1 156 ? 9.482 8.352 -15.682 1.00 97.06 156 TRP A N 1
ATOM 1169 C CA . TRP A 1 156 ? 10.726 8.208 -14.925 1.00 97.06 156 TRP A CA 1
ATOM 1170 C C . TRP A 1 156 ? 10.495 8.624 -13.469 1.00 97.06 156 TRP A C 1
ATOM 1172 O O . TRP A 1 156 ? 9.895 9.677 -13.230 1.00 97.06 156 TRP A O 1
ATOM 1182 N N . LEU A 1 157 ? 10.962 7.798 -12.536 1.00 93.62 157 LEU A N 1
ATOM 1183 C CA . LEU A 1 157 ? 11.067 8.089 -11.108 1.00 93.62 157 LEU A CA 1
ATOM 1184 C C . LEU A 1 157 ? 12.491 8.546 -10.774 1.00 93.62 157 LEU A C 1
ATOM 1186 O O . LEU A 1 157 ? 13.438 8.014 -11.411 1.00 93.62 157 LEU A O 1
#

Organism: NCBI:txid63592

Radius of gyration: 23.36 Å; chains: 1; bounding box: 56×25×67 Å

Foldseek 3Di:
DQPDDPSKDAFQWDWDADPQVRFIWIFGRRAILACVDGPRHNDDDTDIDPGPDWFFKKKKKWFFEQDPLQAAQWFKWKWWAAPQGIWPIDTFPDDSPPRDHGDIDIGIDTTHPNDHTDDMDMDTPQDDPRHKHQTQKMWMAGPPPRDIDIGGDRGID

Secondary structure (DSSP, 8-state):
---STT--EEEEEEEEE-TTT--EEEEEEEEEE-TTSTTS-S----PPPPP-PPPEEEEEEEEE-SSTT----SPEEEEEEETTEEPPPEE----TTTT-TT-EEEEEEEES---SEEEEEEEE---SS----EEEEEEEEETTT--EEEEEEEEE-

pLDDT: mean 91.35, std 9.61, range [59.25, 98.75]

Sequence (157 aa):
DNTGAGASWHLDHIVVRNLKSGAQALVPGRCWFAVSHGDGATERTLDVAPSIQPPTEYVVSCVTSDIRGAGTDADVYVVLHGAFGSSPRIMLPSAPEDFERGTKCAFAIATPDVGDLQQLTVSHNDKGASPAWHLSYVEVVHSETGSTWWFLCNQWL